Protein AF-A0A7R8C3J9-F1 (afdb_monomer_lite)

Secondary structure (DSSP, 8-state):
-HHHHHHHHS---S--SSSGGGGTT--GGGHHHHHHHHHHHIIIIIIGGGTTSSTTTHHHHHHHHHHHHHHTTT---SS--HHHHHHHHHHHHHHHHHHHHHHHHHHHTHHHHHHHHHHHHS-GGGS--

Structure (mmCIF, N/CA/C/O backbone):
data_AF-A0A7R8C3J9-F1
#
_entry.id   AF-A0A7R8C3J9-F1
#
loop_
_atom_site.group_PDB
_atom_site.id
_atom_site.type_symbol
_atom_site.label_atom_id
_atom_site.label_alt_id
_atom_site.label_comp_id
_atom_site.label_asym_id
_atom_site.label_entity_id
_atom_site.label_seq_id
_atom_site.pdbx_PDB_ins_code
_atom_site.Cartn_x
_atom_site.Cartn_y
_atom_site.Cartn_z
_atom_site.occupancy
_atom_site.B_iso_or_equiv
_atom_site.auth_seq_id
_atom_site.auth_comp_id
_atom_site.auth_asym_id
_atom_site.auth_atom_id
_atom_site.pdbx_PDB_model_num
ATOM 1 N N . MET A 1 1 ? -1.561 -12.048 -14.526 1.00 82.94 1 MET A N 1
ATOM 2 C CA . MET A 1 1 ? -2.031 -11.272 -13.351 1.00 82.94 1 MET A CA 1
ATOM 3 C C . MET A 1 1 ? -0.824 -10.569 -12.758 1.00 82.94 1 MET A C 1
ATOM 5 O O . MET A 1 1 ? 0.182 -11.243 -12.576 1.00 82.94 1 MET A O 1
ATOM 9 N N . LEU A 1 2 ? -0.920 -9.267 -12.466 1.00 90.75 2 LEU A N 1
ATOM 10 C CA . LEU A 1 2 ? 0.214 -8.435 -12.032 1.00 90.75 2 LEU A CA 1
ATOM 11 C C . LEU A 1 2 ? 0.989 -9.035 -10.845 1.00 90.75 2 LEU A C 1
ATOM 13 O O . LEU A 1 2 ? 2.199 -9.208 -10.931 1.00 90.75 2 LEU A O 1
ATOM 17 N N . ALA A 1 3 ? 0.273 -9.424 -9.786 1.00 92.00 3 ALA A N 1
ATOM 18 C CA . ALA A 1 3 ? 0.856 -10.017 -8.582 1.00 92.00 3 ALA A CA 1
ATOM 19 C C . ALA A 1 3 ? 1.702 -11.268 -8.888 1.00 92.00 3 ALA A C 1
ATOM 21 O O . ALA A 1 3 ? 2.838 -11.397 -8.435 1.00 92.00 3 ALA A O 1
ATOM 22 N N . LYS A 1 4 ? 1.186 -12.154 -9.750 1.00 91.06 4 LYS A N 1
ATOM 23 C CA . LYS A 1 4 ? 1.896 -13.366 -10.177 1.00 91.06 4 LYS A CA 1
ATOM 24 C C . LYS A 1 4 ? 3.175 -13.034 -10.949 1.00 91.06 4 LYS A C 1
ATOM 26 O O . LYS A 1 4 ? 4.209 -13.632 -10.679 1.00 91.06 4 LYS A O 1
ATOM 31 N N . GLU A 1 5 ? 3.119 -12.074 -11.867 1.00 90.50 5 GLU A N 1
ATOM 32 C CA . GLU A 1 5 ? 4.288 -11.670 -12.656 1.00 90.50 5 GLU A CA 1
ATOM 33 C C . GLU A 1 5 ? 5.395 -11.090 -11.762 1.00 90.50 5 GLU A C 1
ATOM 35 O O . GLU A 1 5 ? 6.553 -11.499 -11.833 1.00 90.50 5 GLU A O 1
ATOM 40 N N . ALA A 1 6 ? 5.024 -10.199 -10.840 1.00 90.25 6 ALA A N 1
ATOM 41 C CA . ALA A 1 6 ? 5.959 -9.617 -9.886 1.00 90.25 6 ALA A CA 1
ATOM 42 C C . ALA A 1 6 ? 6.534 -10.652 -8.908 1.00 90.25 6 ALA A C 1
ATOM 44 O O . ALA A 1 6 ? 7.705 -10.553 -8.542 1.00 90.25 6 ALA A O 1
ATOM 45 N N . SER A 1 7 ? 5.760 -11.678 -8.535 1.00 87.69 7 SER A N 1
ATOM 46 C CA . SER A 1 7 ? 6.239 -12.764 -7.668 1.00 87.69 7 SER A CA 1
ATOM 47 C C . SER A 1 7 ? 7.374 -13.580 -8.294 1.00 87.69 7 SER A C 1
ATOM 49 O O . SER A 1 7 ? 8.250 -14.043 -7.572 1.00 87.69 7 SER A O 1
ATOM 51 N N . PHE A 1 8 ? 7.406 -13.710 -9.626 1.00 87.19 8 PHE A N 1
ATOM 52 C CA . PHE A 1 8 ? 8.504 -14.380 -10.329 1.00 87.19 8 PHE A CA 1
ATOM 53 C C . PHE A 1 8 ? 9.746 -13.496 -10.470 1.00 87.19 8 PHE A C 1
ATOM 55 O O . PHE A 1 8 ? 10.859 -14.011 -10.526 1.00 87.19 8 PHE A O 1
ATOM 62 N N . ALA A 1 9 ? 9.564 -12.174 -10.530 1.00 84.06 9 ALA A N 1
ATOM 63 C CA . ALA A 1 9 ? 10.661 -11.214 -10.630 1.00 84.06 9 ALA A CA 1
ATOM 64 C C . ALA A 1 9 ? 11.311 -10.895 -9.271 1.00 84.06 9 ALA A C 1
ATOM 66 O O . ALA A 1 9 ? 12.453 -10.435 -9.220 1.00 84.06 9 ALA A O 1
ATOM 67 N N . GLY A 1 10 ? 10.580 -11.082 -8.171 1.00 74.00 10 GLY A N 1
ATOM 68 C CA . GLY A 1 10 ? 11.057 -10.812 -6.821 1.00 74.00 10 GLY A CA 1
ATOM 69 C C . GLY A 1 10 ? 11.916 -11.941 -6.264 1.00 74.00 10 GLY A C 1
ATOM 70 O O . GLY A 1 10 ? 11.620 -13.119 -6.440 1.00 74.00 10 GLY A O 1
ATOM 71 N N . ASN A 1 11 ? 12.955 -11.586 -5.507 1.00 73.12 11 ASN A N 1
ATOM 72 C CA . ASN A 1 11 ? 13.631 -12.564 -4.664 1.00 73.12 11 ASN A CA 1
ATOM 73 C C . ASN A 1 11 ? 12.705 -12.870 -3.475 1.00 73.12 11 ASN A C 1
ATOM 75 O O . ASN A 1 11 ? 12.407 -11.971 -2.682 1.00 73.12 11 ASN A O 1
ATOM 79 N N . ASN A 1 12 ? 12.193 -14.100 -3.388 1.00 63.00 12 ASN A N 1
ATOM 80 C CA . ASN A 1 12 ? 11.234 -14.485 -2.353 1.00 63.00 12 ASN A CA 1
ATOM 81 C C . ASN A 1 12 ? 11.868 -14.343 -0.966 1.00 63.00 12 ASN A C 1
ATOM 83 O O . ASN A 1 12 ? 12.713 -15.137 -0.565 1.00 63.00 12 ASN A O 1
ATOM 87 N N . THR A 1 13 ? 11.449 -13.319 -0.228 1.00 67.44 13 THR A N 1
ATOM 88 C CA . THR A 1 13 ? 11.698 -13.213 1.210 1.00 67.44 13 THR A CA 1
ATOM 89 C C . THR A 1 13 ? 10.424 -13.588 1.961 1.00 67.44 13 THR A C 1
ATOM 91 O O . THR A 1 13 ? 9.329 -13.209 1.533 1.00 67.44 13 THR A O 1
ATOM 94 N N . ASP A 1 14 ? 10.563 -14.265 3.105 1.00 78.06 14 ASP A N 1
ATOM 95 C CA . ASP A 1 14 ? 9.452 -14.690 3.987 1.00 78.06 14 ASP A CA 1
ATOM 96 C C . ASP A 1 14 ? 8.690 -13.517 4.641 1.00 78.06 14 ASP A C 1
ATOM 98 O O . ASP A 1 14 ? 7.800 -13.694 5.474 1.00 78.06 14 ASP A O 1
ATOM 102 N N . VAL A 1 15 ? 9.052 -12.281 4.297 1.00 85.06 15 VAL A N 1
ATOM 103 C CA . VAL A 1 15 ? 8.384 -11.074 4.771 1.00 85.06 15 VAL A CA 1
ATOM 104 C C . VAL A 1 15 ? 7.076 -10.899 4.005 1.00 85.06 15 VAL A C 1
ATOM 106 O O . VAL A 1 15 ? 7.096 -10.725 2.790 1.00 85.06 15 VAL A O 1
ATOM 109 N N . HIS A 1 16 ? 5.952 -10.881 4.715 1.00 89.38 16 HIS A N 1
ATOM 110 C CA . HIS A 1 16 ? 4.655 -10.476 4.170 1.00 89.38 16 HIS A CA 1
ATOM 111 C C . HIS A 1 16 ? 4.360 -9.024 4.539 1.00 89.38 16 HIS A C 1
ATOM 113 O O . HIS A 1 16 ? 4.379 -8.684 5.726 1.00 89.38 16 HIS A O 1
ATOM 119 N N . LEU A 1 17 ? 4.082 -8.180 3.541 1.00 93.00 17 LEU A N 1
ATOM 120 C CA . LEU A 1 17 ? 3.724 -6.776 3.768 1.00 93.00 17 LEU A CA 1
ATOM 121 C C . LEU A 1 17 ? 2.264 -6.669 4.215 1.00 93.00 17 LEU A C 1
ATOM 123 O O . LEU A 1 17 ? 1.954 -5.988 5.194 1.00 93.00 17 LEU A O 1
ATOM 127 N N . ILE A 1 18 ? 1.370 -7.396 3.542 1.00 94.12 18 ILE A N 1
ATOM 128 C CA . ILE A 1 18 ? -0.069 -7.390 3.814 1.00 94.12 18 ILE A CA 1
ATOM 129 C C . ILE A 1 18 ? -0.432 -8.663 4.575 1.00 94.12 18 ILE A C 1
ATOM 131 O O . ILE A 1 18 ? -0.797 -9.694 4.015 1.00 94.12 18 ILE A O 1
ATOM 135 N N . GLY A 1 19 ? -0.319 -8.589 5.901 1.00 91.56 19 GLY A N 1
ATOM 136 C CA . GLY A 1 19 ? -0.566 -9.722 6.790 1.00 91.56 19 GLY A CA 1
ATOM 137 C C . GLY A 1 19 ? -1.130 -9.315 8.146 1.00 91.56 19 GLY A C 1
ATOM 138 O O . GLY A 1 19 ? -1.41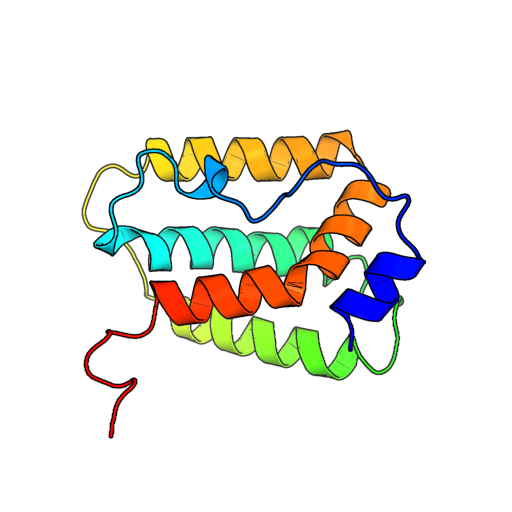8 -8.150 8.403 1.00 91.56 19 GLY A O 1
ATOM 139 N N . LYS A 1 20 ? -1.268 -10.286 9.059 1.00 91.56 20 LYS A N 1
ATOM 140 C CA . LYS A 1 20 ? -1.903 -10.084 10.379 1.00 91.56 20 LYS A CA 1
ATOM 141 C C . LYS A 1 20 ? -1.311 -8.915 11.180 1.00 91.56 20 LYS A C 1
ATOM 143 O O . LYS A 1 20 ? -2.063 -8.226 11.861 1.00 91.56 20 LYS A O 1
ATOM 148 N N . LYS A 1 21 ? 0.004 -8.682 11.074 1.00 91.94 21 LYS A N 1
ATOM 149 C CA . LYS A 1 21 ? 0.711 -7.592 11.771 1.00 91.94 21 LYS A CA 1
ATOM 150 C C . LYS A 1 21 ? 0.188 -6.207 11.386 1.00 91.94 21 LYS A C 1
ATOM 152 O O . LYS A 1 21 ? 0.043 -5.364 12.257 1.00 91.94 21 LYS A O 1
ATOM 157 N N . LEU A 1 22 ? -0.185 -6.008 10.119 1.00 96.19 22 LEU A N 1
ATOM 158 C CA . LEU A 1 22 ? -0.720 -4.737 9.622 1.00 96.19 22 LEU A CA 1
ATOM 159 C C . LEU A 1 22 ? -2.019 -4.331 10.341 1.00 96.19 22 LEU A C 1
ATOM 161 O O . LEU A 1 22 ? -2.290 -3.151 10.527 1.00 96.19 22 LEU A O 1
ATOM 165 N N . PHE A 1 23 ? -2.804 -5.310 10.796 1.00 95.25 23 PHE A N 1
ATOM 166 C CA . PHE A 1 23 ? -4.086 -5.096 11.474 1.00 95.25 23 PHE A CA 1
ATOM 167 C C . PHE A 1 23 ? -3.994 -5.187 13.002 1.00 95.25 23 PHE A C 1
ATOM 169 O O . PHE A 1 23 ? -5.026 -5.179 13.679 1.00 95.25 23 PHE A O 1
ATOM 176 N N . GLN A 1 24 ? -2.792 -5.331 13.562 1.00 95.50 24 GLN A N 1
ATOM 177 C CA . GLN A 1 24 ? -2.615 -5.507 14.999 1.00 95.50 24 GLN A CA 1
ATOM 178 C C . GLN A 1 24 ? -3.080 -4.253 15.748 1.00 95.50 24 GLN A C 1
ATOM 180 O O . GLN A 1 24 ? -2.653 -3.148 15.436 1.00 95.50 24 GLN A O 1
ATOM 185 N N . GLY A 1 25 ? -3.983 -4.424 16.717 1.00 93.12 25 GLY A N 1
ATOM 186 C CA . GLY A 1 25 ? -4.549 -3.309 17.486 1.00 93.12 25 GLY A CA 1
ATOM 187 C C . GLY A 1 25 ? -5.564 -2.440 16.730 1.00 93.12 25 GLY A C 1
ATOM 188 O O . GLY A 1 25 ? -6.085 -1.497 17.311 1.00 93.12 25 GLY A O 1
ATOM 189 N N . VAL A 1 26 ? -5.892 -2.755 15.470 1.00 93.69 26 VAL A N 1
ATOM 190 C CA . VAL A 1 26 ? -6.824 -1.955 14.658 1.00 93.69 26 VAL A CA 1
ATOM 191 C C . VAL A 1 26 ? -8.242 -2.514 14.760 1.00 93.69 26 VAL A C 1
ATOM 193 O O . VAL A 1 26 ? -8.495 -3.682 14.430 1.00 93.69 26 VAL A O 1
ATOM 196 N N . ASN A 1 27 ? -9.183 -1.669 15.192 1.00 92.19 27 ASN A N 1
ATOM 197 C CA . ASN A 1 27 ? -10.598 -2.018 15.269 1.00 92.19 27 ASN A CA 1
ATOM 198 C C . ASN A 1 27 ? -11.131 -2.377 13.875 1.00 92.19 27 ASN A C 1
ATOM 200 O O . ASN A 1 27 ? -10.775 -1.750 12.881 1.00 92.19 27 ASN A O 1
ATOM 204 N N . MET A 1 28 ? -12.027 -3.365 13.800 1.00 90.44 28 MET A N 1
ATOM 205 C CA . MET A 1 28 ? -12.697 -3.760 12.557 1.00 90.44 28 MET A CA 1
ATOM 206 C C . MET A 1 28 ? -13.300 -2.574 11.794 1.00 90.44 28 MET A C 1
ATOM 208 O O . MET A 1 28 ? -13.218 -2.561 10.570 1.00 90.44 28 MET A O 1
ATOM 212 N N . ARG A 1 29 ? -13.875 -1.592 12.504 1.00 90.44 29 ARG A N 1
ATOM 213 C CA . ARG A 1 29 ? -14.494 -0.400 11.898 1.00 90.44 29 ARG A CA 1
ATOM 214 C C . ARG A 1 29 ? -13.481 0.512 11.200 1.00 90.44 29 ARG A C 1
ATOM 216 O O . ARG A 1 29 ? -13.824 1.126 10.197 1.00 90.44 29 ARG A O 1
ATOM 223 N N . ASP A 1 30 ? -12.234 0.514 11.660 1.00 93.81 30 ASP A N 1
ATOM 224 C CA . ASP A 1 30 ? -11.179 1.396 11.147 1.00 93.81 30 ASP A CA 1
ATOM 225 C C . ASP A 1 30 ? -10.305 0.710 10.085 1.00 93.81 30 ASP A C 1
ATOM 227 O O . ASP A 1 30 ? -9.440 1.335 9.470 1.00 93.81 30 ASP A O 1
ATOM 231 N N . ARG A 1 31 ? -10.534 -0.584 9.814 1.00 94.19 31 ARG A N 1
ATOM 232 C CA . ARG A 1 31 ? -9.736 -1.343 8.838 1.00 94.19 31 ARG A CA 1
ATOM 233 C C . ARG A 1 31 ? -9.857 -0.802 7.422 1.00 94.19 31 ARG A C 1
ATOM 235 O O . ARG A 1 31 ? -8.869 -0.841 6.699 1.00 94.19 31 ARG A O 1
ATOM 242 N N . CYS A 1 32 ? -11.022 -0.292 7.013 1.00 95.44 32 CYS A N 1
ATOM 243 C CA . CYS A 1 32 ? -11.135 0.330 5.692 1.00 95.44 32 CYS A CA 1
ATOM 244 C C . CYS A 1 32 ? -10.244 1.574 5.588 1.00 95.44 32 CYS A C 1
ATOM 246 O O . CYS A 1 32 ? -9.541 1.745 4.595 1.00 95.44 32 CYS A O 1
ATOM 248 N N . TYR A 1 33 ? -10.205 2.396 6.642 1.00 96.38 33 TYR A N 1
ATOM 249 C CA . TYR A 1 33 ? -9.344 3.574 6.692 1.00 96.38 33 TYR A CA 1
ATOM 250 C C . TYR A 1 33 ? -7.857 3.198 6.676 1.00 96.38 33 TYR A C 1
ATOM 252 O O . TYR A 1 33 ? -7.092 3.778 5.911 1.00 96.38 33 TYR A O 1
ATOM 260 N N . LEU A 1 34 ? -7.446 2.166 7.421 1.00 96.69 34 LEU A N 1
ATOM 261 C CA . LEU A 1 34 ? -6.093 1.612 7.302 1.00 96.69 34 LEU A CA 1
ATOM 262 C C . LEU A 1 34 ? -5.793 1.172 5.860 1.00 96.69 34 LEU A C 1
ATOM 264 O O . LEU A 1 34 ? -4.756 1.530 5.309 1.00 96.69 34 LEU A O 1
ATOM 268 N N . MET A 1 35 ? -6.698 0.422 5.226 1.00 97.06 35 MET A N 1
ATOM 269 C CA . MET A 1 35 ? -6.476 -0.067 3.864 1.00 97.06 35 MET A CA 1
ATOM 270 C C . MET A 1 35 ? -6.460 1.051 2.818 1.00 97.06 35 MET A C 1
ATOM 272 O O . MET A 1 35 ? -5.727 0.931 1.840 1.00 97.06 35 MET A O 1
ATOM 276 N N . LYS A 1 36 ? -7.180 2.158 3.037 1.00 97.38 36 LYS A N 1
ATOM 277 C CA . LYS A 1 36 ? -7.020 3.393 2.255 1.00 97.38 36 LYS A CA 1
ATOM 278 C C . LYS A 1 36 ? -5.583 3.916 2.345 1.00 97.38 36 LYS A C 1
ATOM 280 O O . LYS A 1 36 ? -4.992 4.220 1.315 1.00 97.38 36 LYS A O 1
ATOM 285 N N . GLN A 1 37 ? -5.011 4.003 3.549 1.00 97.75 37 GLN A N 1
ATOM 286 C CA . GLN A 1 37 ? -3.630 4.477 3.733 1.00 97.75 37 GLN A CA 1
ATOM 287 C C . GLN A 1 37 ? -2.621 3.566 3.019 1.00 97.75 37 GLN A C 1
ATOM 289 O O . GLN A 1 37 ? -1.703 4.049 2.355 1.00 97.75 37 GLN A O 1
ATOM 294 N N . VAL A 1 38 ? -2.829 2.249 3.103 1.00 98.25 38 VAL A N 1
ATOM 295 C CA . VAL A 1 38 ? -2.006 1.254 2.400 1.00 98.25 38 VAL A CA 1
ATOM 296 C C . VAL A 1 38 ? -2.132 1.418 0.888 1.00 98.25 38 VAL A C 1
ATOM 298 O O . VAL A 1 38 ? -1.115 1.488 0.208 1.00 98.25 38 VAL A O 1
ATOM 301 N N . LEU A 1 39 ? -3.356 1.540 0.366 1.00 98.50 39 LEU A N 1
ATOM 302 C CA . LEU A 1 39 ? -3.624 1.735 -1.059 1.00 98.50 39 LEU A CA 1
ATOM 303 C C . LEU A 1 39 ? -2.940 2.992 -1.606 1.00 98.50 39 LEU A C 1
ATOM 305 O O . LEU A 1 39 ? -2.281 2.918 -2.640 1.00 98.50 39 LEU A O 1
ATOM 309 N N . ASN A 1 40 ? -3.064 4.122 -0.906 1.00 98.31 40 ASN A N 1
ATOM 310 C CA . ASN A 1 40 ? -2.457 5.385 -1.326 1.00 98.31 40 ASN A CA 1
ATOM 311 C C . ASN A 1 40 ? -0.934 5.275 -1.388 1.00 98.31 40 ASN A C 1
ATOM 313 O O . ASN A 1 40 ? -0.330 5.606 -2.403 1.00 98.31 40 ASN A O 1
ATOM 317 N N . PHE A 1 41 ? -0.322 4.714 -0.345 1.00 98.44 41 PHE A N 1
ATOM 318 C CA . PHE A 1 41 ? 1.115 4.462 -0.338 1.00 98.44 41 PHE A CA 1
ATOM 319 C C . PHE A 1 41 ? 1.545 3.516 -1.463 1.00 98.44 41 PHE A C 1
ATOM 321 O O . PHE A 1 41 ? 2.534 3.779 -2.140 1.00 98.44 41 PHE A O 1
ATOM 328 N N . THR A 1 42 ? 0.814 2.422 -1.693 1.00 98.38 42 THR A N 1
ATOM 329 C CA . THR A 1 42 ? 1.136 1.492 -2.779 1.00 98.38 42 THR A CA 1
ATOM 330 C C . THR A 1 42 ? 1.024 2.172 -4.144 1.00 98.38 42 THR A C 1
ATOM 332 O O . THR A 1 42 ? 1.854 1.918 -5.007 1.00 98.38 42 THR A O 1
ATOM 335 N N . LEU A 1 43 ? 0.060 3.065 -4.363 1.00 98.31 43 LEU A N 1
ATOM 336 C CA . LEU A 1 43 ? -0.015 3.835 -5.606 1.00 98.31 43 LEU A CA 1
ATOM 337 C C . LEU A 1 43 ? 1.187 4.774 -5.768 1.00 98.31 43 LEU A C 1
ATOM 339 O O . LEU A 1 43 ? 1.906 4.675 -6.761 1.00 98.31 43 LEU A O 1
ATOM 343 N N . GLU A 1 44 ? 1.419 5.637 -4.781 1.00 98.00 44 GLU A N 1
ATOM 344 C CA . GLU A 1 44 ? 2.382 6.741 -4.867 1.00 98.00 44 GLU A CA 1
ATOM 345 C C . GLU A 1 44 ? 3.841 6.278 -4.822 1.00 98.00 44 GLU A C 1
ATOM 347 O O . GLU A 1 44 ? 4.659 6.717 -5.627 1.00 98.00 44 GLU A O 1
ATOM 352 N N . GLU A 1 45 ? 4.169 5.359 -3.916 1.00 97.94 45 GLU A N 1
ATOM 353 C CA . GLU A 1 45 ? 5.557 4.985 -3.615 1.00 97.94 45 GLU A CA 1
ATOM 354 C C . GLU A 1 45 ? 5.994 3.684 -4.304 1.00 97.94 45 GLU A C 1
ATOM 356 O O . GLU A 1 45 ? 7.188 3.362 -4.347 1.00 97.94 45 GLU A O 1
ATOM 361 N N . VAL A 1 46 ? 5.042 2.918 -4.851 1.00 97.31 46 VAL A N 1
ATOM 362 C CA . VAL A 1 46 ? 5.316 1.618 -5.481 1.00 97.31 46 VAL A CA 1
ATOM 363 C C . VAL A 1 46 ? 4.870 1.579 -6.937 1.00 97.31 46 VAL A C 1
ATOM 365 O O . VAL A 1 46 ? 5.712 1.372 -7.804 1.00 97.31 46 VAL A O 1
ATOM 368 N N . LEU A 1 47 ? 3.584 1.763 -7.232 1.00 96.88 47 LEU A N 1
ATOM 369 C CA . LEU A 1 47 ? 3.049 1.508 -8.570 1.00 96.88 47 LEU A CA 1
ATOM 370 C C . LEU A 1 47 ? 3.419 2.601 -9.574 1.00 96.88 47 LEU A C 1
ATOM 372 O O . LEU A 1 47 ? 3.902 2.272 -10.656 1.00 96.88 47 LEU A O 1
ATOM 376 N N . PHE A 1 48 ? 3.257 3.886 -9.238 1.00 95.88 48 PHE A N 1
ATOM 377 C CA . PHE A 1 48 ? 3.657 4.963 -10.153 1.00 95.88 48 PHE A CA 1
ATOM 378 C C . PHE A 1 48 ? 5.166 4.945 -10.458 1.00 95.88 48 PHE A C 1
ATOM 380 O O . PHE A 1 48 ? 5.516 5.009 -11.641 1.00 95.88 48 PHE A O 1
ATOM 387 N N . PRO A 1 49 ? 6.068 4.756 -9.470 1.00 95.94 49 PRO A N 1
ATOM 388 C CA . PRO A 1 49 ? 7.506 4.650 -9.725 1.00 95.94 49 PRO A CA 1
ATOM 389 C C . PRO A 1 49 ? 7.951 3.384 -10.471 1.00 95.94 49 PRO A C 1
ATOM 391 O O . PRO A 1 49 ? 9.138 3.249 -10.749 1.00 95.94 49 PRO A O 1
ATOM 394 N N . GLN A 1 50 ? 7.052 2.427 -10.715 1.00 93.88 50 GLN A N 1
ATOM 395 C CA . GLN A 1 50 ? 7.326 1.160 -11.410 1.00 93.88 50 GLN A CA 1
ATOM 396 C C . GLN A 1 50 ? 6.417 0.991 -12.637 1.00 93.88 50 GLN A C 1
ATOM 398 O O . GLN A 1 50 ? 6.221 -0.125 -13.119 1.00 93.88 50 GLN A O 1
ATOM 403 N N . SER A 1 51 ? 5.816 2.088 -13.108 1.00 91.38 51 SER A N 1
ATOM 404 C CA . SER A 1 51 ? 4.797 2.092 -14.164 1.00 91.38 51 SER A CA 1
ATOM 405 C C . SER A 1 51 ? 5.307 1.598 -15.521 1.00 91.38 51 SER A C 1
ATOM 407 O O . SER A 1 51 ? 4.525 1.109 -16.332 1.00 91.38 51 SER A O 1
ATOM 409 N N . ASP A 1 52 ? 6.616 1.676 -15.748 1.00 91.81 52 ASP A N 1
ATOM 410 C CA . ASP A 1 52 ? 7.320 1.189 -16.932 1.00 91.81 52 ASP A CA 1
ATOM 411 C C . ASP A 1 52 ? 7.577 -0.330 -16.913 1.00 91.81 52 ASP A C 1
ATOM 413 O O . ASP A 1 52 ? 7.895 -0.920 -17.952 1.00 91.81 52 ASP A O 1
ATOM 417 N N . ARG A 1 53 ? 7.402 -0.980 -15.755 1.00 92.38 53 ARG A N 1
ATOM 418 C CA . ARG A 1 53 ? 7.576 -2.425 -15.553 1.00 92.38 53 ARG A CA 1
ATOM 419 C C . ARG A 1 53 ? 6.239 -3.159 -15.574 1.00 92.38 53 ARG A C 1
ATOM 421 O O . ARG A 1 53 ? 5.185 -2.597 -15.298 1.00 92.38 53 ARG A O 1
ATOM 428 N N . PHE A 1 54 ? 6.293 -4.463 -15.857 1.00 92.06 54 PHE A N 1
ATOM 429 C CA . PHE A 1 54 ? 5.109 -5.336 -15.909 1.00 92.06 54 PHE A CA 1
ATOM 430 C C . PHE A 1 54 ? 4.009 -4.780 -16.832 1.00 92.06 54 PHE A C 1
ATOM 432 O O . PHE A 1 54 ? 2.827 -4.726 -16.467 1.00 92.06 54 PHE A O 1
ATOM 439 N N . GLN A 1 55 ? 4.433 -4.335 -18.021 1.00 86.94 55 GLN A N 1
ATOM 440 C CA . GLN A 1 55 ? 3.584 -3.678 -19.015 1.00 86.94 55 GLN A CA 1
ATOM 441 C C . GLN A 1 55 ? 2.344 -4.516 -19.368 1.00 86.94 55 GLN A C 1
ATOM 443 O O . GLN A 1 55 ? 2.291 -5.726 -19.138 1.00 86.94 55 GLN A O 1
ATOM 448 N N . SER A 1 56 ? 1.308 -3.839 -19.867 1.00 90.50 56 SER A N 1
ATOM 449 C CA . SER A 1 56 ? -0.064 -4.340 -20.071 1.00 90.50 56 SER A CA 1
ATOM 450 C C . SER A 1 56 ? -0.849 -4.686 -18.798 1.00 90.50 56 SER A C 1
ATOM 452 O O . SER A 1 56 ? -2.047 -4.407 -18.735 1.00 90.50 56 SER A O 1
ATOM 454 N N . TYR A 1 57 ? -0.228 -5.262 -17.761 1.00 93.56 57 TYR A N 1
ATOM 455 C CA . TYR A 1 57 ? -0.906 -5.469 -16.474 1.00 93.56 57 TYR A CA 1
ATOM 456 C C . TYR A 1 57 ? -0.958 -4.181 -15.654 1.00 93.56 57 TYR A C 1
ATOM 458 O O . TYR A 1 57 ? -2.005 -3.854 -15.094 1.00 93.56 57 TYR A O 1
ATOM 466 N N . MET A 1 58 ? 0.153 -3.444 -15.603 1.00 93.81 58 MET A N 1
ATOM 467 C CA . MET A 1 58 ? 0.240 -2.187 -14.860 1.00 93.81 58 MET A CA 1
ATOM 468 C C . MET A 1 58 ? -0.745 -1.137 -15.401 1.00 93.81 58 ME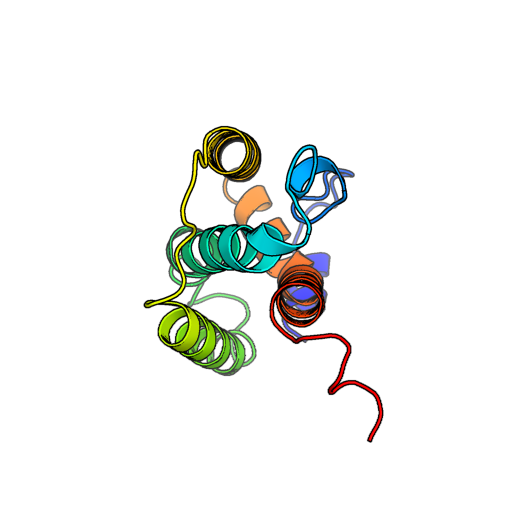T A C 1
ATOM 470 O O . MET A 1 58 ? -1.453 -0.495 -14.629 1.00 93.81 58 MET A O 1
ATOM 474 N N . GLU A 1 59 ? -0.886 -1.061 -16.728 1.00 92.50 59 GLU A N 1
ATOM 475 C CA . GLU A 1 59 ? -1.815 -0.163 -17.434 1.00 92.50 59 GLU A CA 1
ATOM 476 C C . GLU A 1 59 ? -3.288 -0.393 -17.072 1.00 92.50 59 GLU A C 1
ATOM 478 O O . GLU A 1 59 ? -4.088 0.534 -17.134 1.00 92.50 59 GLU A O 1
ATOM 483 N N . GLN A 1 60 ? -3.657 -1.612 -16.672 1.00 92.44 60 GLN A N 1
ATOM 484 C CA . GLN A 1 60 ? -5.028 -1.939 -16.269 1.00 92.44 60 GLN A CA 1
ATOM 485 C C . GLN A 1 60 ? -5.231 -1.792 -14.758 1.00 92.44 60 GLN A C 1
ATOM 487 O O . GLN A 1 60 ? -6.254 -1.280 -14.304 1.00 92.44 60 GLN A O 1
ATOM 492 N N . VAL A 1 61 ? -4.258 -2.243 -13.960 1.00 94.69 61 VAL A N 1
ATOM 493 C CA . VAL A 1 61 ? -4.388 -2.305 -12.497 1.00 94.69 61 VAL A CA 1
ATOM 494 C C . VAL A 1 61 ? -4.232 -0.930 -11.852 1.00 94.69 61 VAL A C 1
ATOM 496 O O . VAL A 1 61 ? -4.976 -0.614 -10.923 1.00 94.69 61 VAL A O 1
ATOM 499 N N . VAL A 1 62 ? -3.305 -0.098 -12.332 1.00 96.25 62 VAL A N 1
ATOM 500 C CA . VAL A 1 62 ? -3.045 1.217 -11.728 1.00 96.25 62 VAL A CA 1
ATOM 501 C C . VAL A 1 62 ? -4.262 2.139 -11.820 1.00 96.25 62 VAL A C 1
ATOM 503 O O . VAL A 1 62 ? -4.676 2.637 -10.771 1.00 96.25 62 VAL A O 1
ATOM 506 N N . PRO A 1 63 ? -4.914 2.328 -12.987 1.00 96.88 63 PRO A N 1
ATOM 507 C CA . PRO A 1 63 ? -6.120 3.154 -13.061 1.00 96.88 63 PRO A CA 1
ATOM 508 C C . PRO A 1 63 ? -7.264 2.618 -12.197 1.00 96.88 63 PRO A C 1
ATOM 510 O O . PRO A 1 63 ? -7.980 3.394 -11.565 1.00 96.88 63 PRO A O 1
ATOM 513 N N . PHE A 1 64 ? -7.418 1.293 -12.120 1.00 96.12 64 PHE A N 1
ATOM 514 C CA . PHE A 1 64 ? -8.431 0.662 -11.277 1.00 96.12 64 PHE A CA 1
ATOM 515 C C . PHE A 1 64 ? -8.218 0.974 -9.787 1.00 96.12 64 PHE A C 1
ATOM 517 O O . PHE A 1 64 ? -9.140 1.419 -9.102 1.00 96.12 64 PHE A O 1
ATOM 524 N N . LEU A 1 65 ? -6.995 0.785 -9.287 1.00 97.19 65 LEU A N 1
ATOM 525 C CA . LEU A 1 65 ? -6.644 1.073 -7.897 1.00 97.19 65 LEU A CA 1
ATOM 526 C C . LEU A 1 65 ? -6.694 2.576 -7.587 1.00 97.19 65 LEU A C 1
ATOM 528 O O . LEU A 1 65 ? -7.154 2.956 -6.511 1.00 97.19 65 LEU A O 1
ATOM 532 N N . ALA A 1 66 ? -6.295 3.433 -8.531 1.00 97.44 66 ALA A N 1
ATOM 533 C CA . ALA A 1 66 ? -6.412 4.884 -8.401 1.00 97.44 66 ALA A CA 1
ATOM 534 C C . ALA A 1 66 ? -7.878 5.331 -8.280 1.00 97.44 66 ALA A C 1
ATOM 536 O O . ALA A 1 66 ? -8.206 6.168 -7.440 1.00 97.44 66 ALA A O 1
ATOM 537 N N . ASN A 1 67 ? -8.784 4.721 -9.050 1.00 97.19 67 ASN A N 1
ATOM 538 C CA . ASN A 1 67 ? -10.216 4.979 -8.923 1.00 97.19 67 ASN A CA 1
ATOM 539 C C . ASN A 1 67 ? -10.756 4.561 -7.542 1.00 97.19 67 ASN A C 1
ATOM 541 O O . ASN A 1 67 ? -11.495 5.319 -6.915 1.00 97.19 67 ASN A O 1
ATOM 545 N N . LEU A 1 68 ? -10.336 3.401 -7.019 1.00 96.00 68 LEU A N 1
ATOM 546 C CA . LEU A 1 68 ? -10.687 2.979 -5.656 1.00 96.00 68 LEU A CA 1
ATOM 547 C C . LEU A 1 68 ? -10.147 3.944 -4.589 1.00 96.00 68 LEU A C 1
ATOM 549 O O . LEU A 1 68 ? -10.865 4.280 -3.650 1.00 96.00 68 LEU A O 1
ATOM 553 N N . SER A 1 69 ? -8.910 4.422 -4.739 1.00 97.00 69 SER A N 1
ATOM 554 C CA . SER A 1 69 ? -8.327 5.430 -3.843 1.00 97.00 69 SER A CA 1
ATOM 555 C C . SER A 1 69 ? -9.158 6.716 -3.842 1.00 97.00 69 SER A C 1
ATOM 557 O O . SER A 1 69 ? -9.503 7.231 -2.776 1.00 97.00 69 SER A O 1
ATOM 559 N N . ASN A 1 70 ? -9.581 7.175 -5.024 1.00 96.88 70 ASN A N 1
ATOM 560 C CA . ASN A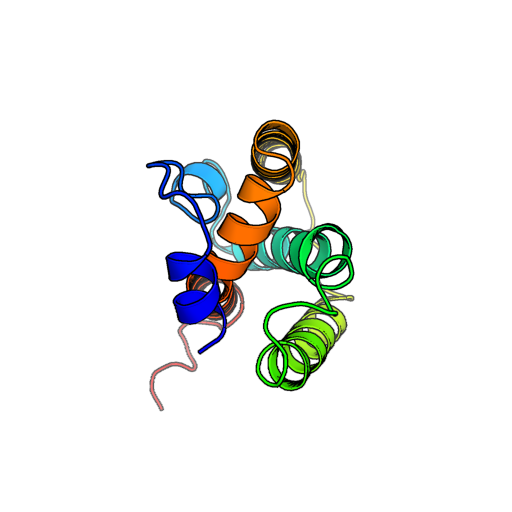 1 70 ? -10.439 8.348 -5.164 1.00 96.88 70 ASN A CA 1
ATOM 561 C C . ASN A 1 70 ? -11.808 8.159 -4.483 1.00 96.88 70 ASN A C 1
ATOM 563 O O . ASN A 1 70 ? -12.261 9.044 -3.757 1.00 96.88 70 ASN A O 1
ATOM 567 N N . MET A 1 71 ? -12.440 6.989 -4.628 1.00 95.00 71 MET A N 1
ATOM 568 C CA . MET A 1 71 ? -13.691 6.661 -3.920 1.00 95.00 71 MET A CA 1
ATOM 569 C C . MET A 1 71 ? -13.530 6.692 -2.392 1.00 95.00 71 MET A C 1
ATOM 571 O O . MET A 1 71 ? -14.454 7.067 -1.674 1.00 95.00 71 MET A O 1
ATOM 575 N N . LEU A 1 72 ? -12.347 6.336 -1.885 1.00 94.50 72 LEU A N 1
ATOM 576 C CA . LEU A 1 72 ? -12.025 6.350 -0.457 1.00 94.50 72 LEU A CA 1
ATOM 577 C C . LEU A 1 72 ? -11.505 7.711 0.039 1.00 94.50 72 LEU A C 1
ATOM 579 O O . LEU A 1 72 ? -11.225 7.860 1.232 1.00 94.50 72 LEU A O 1
ATOM 583 N N . SER A 1 73 ? -11.384 8.727 -0.819 1.00 93.00 73 SER A N 1
ATOM 584 C CA . SER A 1 73 ? -10.809 10.036 -0.465 1.00 93.00 73 SER A CA 1
ATOM 585 C C . SER A 1 73 ? -11.506 10.696 0.731 1.00 93.00 73 SER A C 1
ATOM 587 O O . SER A 1 73 ? -10.827 11.193 1.630 1.00 93.00 73 SER A O 1
ATOM 589 N N . LEU A 1 74 ? -12.834 10.581 0.823 1.00 88.44 74 LEU A N 1
ATOM 590 C CA . LEU A 1 74 ? -13.645 11.129 1.918 1.00 88.44 74 LEU A CA 1
ATOM 591 C C . LEU A 1 74 ? -13.683 10.245 3.180 1.00 88.44 74 LEU A C 1
ATOM 593 O O . LEU A 1 74 ? -14.161 10.685 4.226 1.00 88.44 74 LEU A O 1
ATOM 597 N N . CYS A 1 75 ? -13.172 9.010 3.115 1.00 88.38 75 CYS A N 1
ATOM 598 C CA . CYS A 1 75 ? -13.114 8.109 4.266 1.00 88.38 75 CYS A CA 1
ATOM 599 C C . CYS A 1 75 ? -12.113 8.628 5.312 1.00 88.38 75 CYS A C 1
ATOM 601 O O . CYS A 1 75 ? -10.920 8.786 5.031 1.00 88.38 75 CYS A O 1
ATOM 603 N N . HIS A 1 76 ? -12.609 8.870 6.521 1.00 90.75 76 HIS A N 1
ATOM 604 C CA . HIS A 1 76 ? -11.852 9.293 7.694 1.00 90.75 76 HIS A CA 1
ATOM 605 C C . HIS A 1 76 ? -12.415 8.593 8.935 1.00 90.75 76 HIS A C 1
ATOM 607 O O . HIS A 1 76 ? -13.542 8.093 8.907 1.00 90.75 76 HIS A O 1
ATOM 613 N N . ILE A 1 77 ? -11.635 8.552 10.014 1.00 91.44 77 ILE A N 1
ATOM 614 C CA . ILE A 1 77 ? -12.082 8.023 11.306 1.00 91.44 77 ILE A CA 1
ATOM 615 C C . ILE A 1 77 ? -12.283 9.161 12.304 1.00 91.44 77 ILE A C 1
ATOM 617 O O . ILE A 1 77 ? -11.632 10.202 12.225 1.00 91.44 77 ILE A O 1
ATOM 621 N N . SER A 1 78 ? -13.199 8.961 13.246 1.00 80.44 78 SER A N 1
ATOM 622 C CA . SER A 1 78 ? -13.493 9.901 14.330 1.00 80.44 78 SER A CA 1
ATOM 623 C C . SER A 1 78 ? -12.802 9.419 15.610 1.00 80.44 78 SER A C 1
ATOM 625 O O . SER A 1 78 ? -13.452 8.881 16.501 1.00 80.44 78 SER A O 1
ATOM 627 N N . GLY A 1 79 ? -11.474 9.514 15.681 1.00 83.25 79 GLY A N 1
ATOM 628 C CA . GLY A 1 79 ? -10.712 9.020 16.830 1.00 83.25 79 GLY A CA 1
ATOM 629 C C . GLY A 1 79 ? -9.201 9.063 16.632 1.00 83.25 79 GLY A C 1
ATOM 630 O O . GLY A 1 79 ? -8.722 9.500 15.589 1.00 83.25 79 GLY A O 1
ATOM 631 N N . ASP A 1 80 ? -8.475 8.608 17.653 1.00 86.88 80 ASP A N 1
ATOM 632 C CA . ASP A 1 80 ? -7.021 8.447 17.609 1.00 86.88 80 ASP A CA 1
ATOM 633 C C . ASP A 1 80 ? -6.625 7.367 16.589 1.00 86.88 80 ASP A C 1
ATOM 635 O O . ASP A 1 80 ? -7.109 6.233 16.641 1.00 86.88 80 ASP A O 1
ATOM 639 N N . ASP A 1 81 ? -5.742 7.727 15.659 1.00 91.50 81 ASP A N 1
ATOM 640 C CA . ASP A 1 81 ? -5.226 6.849 14.615 1.00 91.50 81 ASP A CA 1
ATOM 641 C C . ASP A 1 81 ? -3.786 6.379 14.887 1.00 91.50 81 ASP A C 1
ATOM 643 O O . ASP A 1 81 ? -3.171 5.766 14.011 1.00 91.50 81 ASP A O 1
ATOM 647 N N . GLN A 1 82 ? -3.250 6.575 16.101 1.00 93.38 82 GLN A N 1
ATOM 648 C CA . GLN A 1 82 ? -1.863 6.252 16.451 1.00 93.38 82 GLN A CA 1
ATOM 649 C C . GLN A 1 82 ? -1.465 4.812 16.091 1.00 93.38 82 GLN A C 1
ATOM 651 O O . GLN A 1 82 ? -0.407 4.597 15.496 1.00 93.38 82 GLN A O 1
ATOM 656 N N . HIS A 1 83 ? -2.304 3.815 16.391 1.00 92.88 83 HIS A N 1
ATOM 657 C CA . HIS A 1 83 ? -2.028 2.417 16.028 1.00 92.88 83 HIS A CA 1
ATOM 658 C C . HIS A 1 83 ? -2.001 2.193 14.508 1.00 92.88 83 HIS A C 1
ATOM 660 O O . HIS A 1 83 ? -1.191 1.416 14.005 1.00 92.88 83 HIS A O 1
ATOM 666 N N . ILE A 1 84 ? -2.852 2.899 13.761 1.00 94.94 84 ILE A N 1
ATOM 667 C CA . ILE A 1 84 ? -2.887 2.837 12.296 1.00 94.94 84 ILE A CA 1
ATOM 668 C C . ILE A 1 84 ? -1.623 3.472 11.722 1.00 94.94 84 ILE A C 1
ATOM 670 O O . ILE A 1 84 ? -0.977 2.860 10.872 1.00 94.94 84 ILE A O 1
ATOM 674 N N . GLN A 1 85 ? -1.221 4.640 12.227 1.00 95.69 85 GLN A N 1
ATOM 675 C CA . GLN A 1 85 ? 0.010 5.311 11.811 1.00 95.69 85 GLN A CA 1
ATOM 676 C C . GLN A 1 85 ? 1.248 4.465 12.126 1.00 95.69 85 GLN A C 1
ATOM 678 O O . GLN A 1 85 ? 2.122 4.323 11.275 1.00 95.69 85 GLN A O 1
ATOM 683 N N . GLN A 1 86 ? 1.304 3.831 13.302 1.00 96.75 86 GLN A N 1
ATOM 684 C CA . GLN A 1 86 ? 2.389 2.916 13.674 1.00 96.75 86 GLN A CA 1
ATOM 685 C C . GLN A 1 86 ? 2.478 1.714 12.728 1.00 96.75 86 GLN A C 1
ATOM 687 O O . GLN A 1 86 ? 3.556 1.418 12.209 1.00 96.75 86 GLN A O 1
ATOM 692 N N . ASN A 1 87 ? 1.357 1.039 12.463 1.00 96.62 87 ASN A N 1
ATOM 693 C CA . ASN A 1 87 ? 1.334 -0.115 11.563 1.00 96.62 87 ASN A CA 1
ATOM 694 C C . ASN A 1 87 ? 1.692 0.291 10.127 1.00 96.62 87 ASN A C 1
ATOM 696 O O . ASN A 1 87 ? 2.441 -0.412 9.445 1.00 96.62 87 ASN A O 1
ATOM 700 N N . MET A 1 88 ? 1.205 1.452 9.685 1.00 97.44 88 MET A N 1
ATOM 701 C CA . MET A 1 88 ? 1.534 2.005 8.379 1.00 97.44 88 MET A CA 1
ATOM 702 C C . MET A 1 88 ? 3.024 2.342 8.274 1.00 97.44 88 MET A C 1
ATOM 704 O O . MET A 1 88 ? 3.654 2.035 7.263 1.00 97.44 88 MET A O 1
ATOM 708 N N . GLN A 1 89 ? 3.613 2.920 9.321 1.00 97.75 89 GLN A N 1
ATOM 709 C CA . GLN A 1 89 ? 5.035 3.238 9.353 1.00 97.75 89 GLN A CA 1
ATOM 710 C C . GLN A 1 89 ? 5.895 1.974 9.263 1.00 97.75 89 GLN A C 1
ATOM 712 O O . GLN A 1 89 ? 6.832 1.940 8.473 1.00 97.75 89 GLN A O 1
ATOM 717 N N . GLN A 1 90 ? 5.536 0.899 9.968 1.00 96.69 90 GLN A N 1
ATOM 718 C CA . GLN A 1 90 ? 6.250 -0.380 9.868 1.00 96.69 90 GLN A CA 1
ATOM 719 C C . GLN A 1 90 ? 6.219 -0.963 8.448 1.00 96.69 90 GLN A C 1
ATOM 721 O O . GLN A 1 90 ? 7.228 -1.494 7.972 1.00 96.69 90 GLN A O 1
ATOM 726 N N . LEU A 1 91 ? 5.080 -0.854 7.756 1.00 97.56 91 LEU A N 1
ATOM 727 C CA . LEU A 1 91 ? 4.962 -1.266 6.357 1.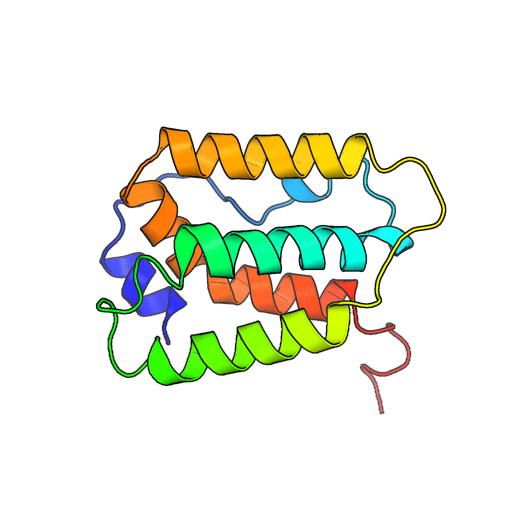00 97.56 91 LEU A CA 1
ATOM 728 C C . LEU A 1 91 ? 5.878 -0.418 5.462 1.00 97.56 91 LEU A C 1
ATOM 730 O O . LEU A 1 91 ? 6.668 -0.979 4.698 1.00 97.56 91 LEU A O 1
ATOM 734 N N . LYS A 1 92 ? 5.830 0.914 5.601 1.00 98.00 92 LYS A N 1
ATOM 735 C CA . LYS A 1 92 ? 6.684 1.855 4.853 1.00 98.00 92 LYS A CA 1
ATOM 736 C C . LYS A 1 92 ? 8.170 1.575 5.080 1.00 98.00 92 LYS A C 1
ATOM 738 O O . LYS A 1 92 ? 8.929 1.461 4.118 1.00 98.00 92 LYS A O 1
ATOM 743 N N . ASP A 1 93 ? 8.575 1.401 6.334 1.00 97.31 93 ASP A N 1
ATOM 744 C CA . ASP A 1 93 ? 9.957 1.116 6.719 1.00 97.31 93 ASP A CA 1
ATOM 745 C C . ASP A 1 93 ? 10.435 -0.217 6.145 1.00 97.31 93 ASP A C 1
ATOM 747 O O . ASP A 1 93 ? 11.573 -0.323 5.690 1.00 97.31 93 ASP A O 1
ATOM 751 N N . THR A 1 94 ? 9.562 -1.226 6.108 1.00 95.62 94 THR A N 1
ATOM 752 C CA . THR A 1 94 ? 9.881 -2.530 5.518 1.00 95.62 94 THR A CA 1
ATOM 753 C C . THR A 1 94 ? 10.109 -2.414 4.013 1.00 95.62 94 THR A C 1
ATOM 755 O O . THR A 1 94 ? 11.126 -2.901 3.516 1.00 95.62 94 THR A O 1
ATOM 758 N N . VAL A 1 95 ? 9.218 -1.730 3.287 1.00 95.69 95 VAL A N 1
ATOM 759 C CA . VAL A 1 95 ? 9.384 -1.492 1.843 1.00 95.69 95 VAL A CA 1
ATOM 760 C C . VAL A 1 95 ? 10.666 -0.706 1.576 1.00 95.69 95 VAL A C 1
ATOM 762 O O . VAL A 1 95 ? 11.466 -1.111 0.734 1.00 95.69 95 VAL A O 1
ATOM 765 N N . LYS A 1 96 ? 10.924 0.355 2.348 1.00 96.12 96 LYS A N 1
ATOM 766 C CA . LYS A 1 96 ? 12.133 1.176 2.222 1.00 96.12 96 LYS A CA 1
ATOM 767 C C . LYS A 1 96 ? 13.409 0.384 2.508 1.00 96.12 96 LYS A C 1
ATOM 769 O O . LYS A 1 96 ? 14.367 0.485 1.748 1.00 96.12 96 LYS A O 1
ATOM 774 N N . LYS A 1 97 ? 13.422 -0.429 3.568 1.00 95.06 97 LYS A N 1
ATOM 775 C CA . LYS A 1 97 ? 14.564 -1.277 3.946 1.00 95.06 97 LYS A CA 1
ATOM 776 C C . LYS A 1 97 ? 14.897 -2.304 2.864 1.00 95.06 97 LYS A C 1
ATOM 778 O O . LYS A 1 97 ? 16.067 -2.610 2.659 1.00 95.06 97 LYS A O 1
ATOM 783 N N . LEU A 1 98 ? 13.880 -2.839 2.192 1.00 92.19 98 LEU A N 1
ATOM 784 C CA . LEU A 1 98 ? 14.048 -3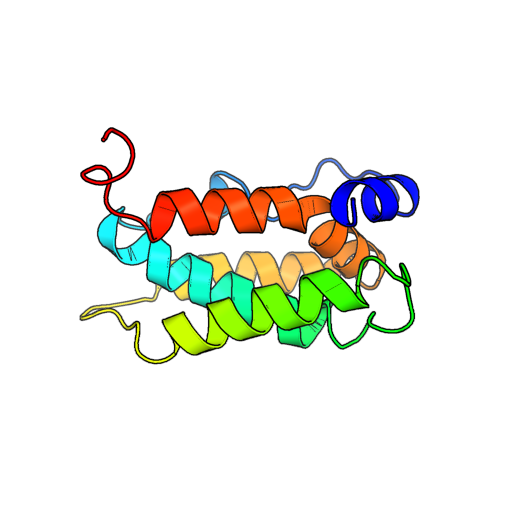.793 1.095 1.00 92.19 98 LEU A CA 1
ATOM 785 C C . LEU A 1 98 ? 14.366 -3.116 -0.252 1.00 92.19 98 LEU A C 1
ATOM 787 O O . LEU A 1 98 ? 14.701 -3.814 -1.209 1.00 92.19 98 LEU A O 1
ATOM 791 N N . GLY A 1 99 ? 14.262 -1.787 -0.342 1.00 93.81 99 GLY A N 1
ATOM 792 C CA . GLY A 1 99 ? 14.539 -1.018 -1.552 1.00 93.81 99 GLY A CA 1
ATOM 793 C C . GLY A 1 99 ? 13.690 -1.478 -2.737 1.00 93.81 99 GLY A C 1
ATOM 794 O O . GLY A 1 99 ? 12.474 -1.645 -2.626 1.00 93.81 99 GLY A O 1
ATOM 795 N N . GLU A 1 100 ? 14.339 -1.727 -3.873 1.00 92.62 100 GLU A N 1
ATOM 796 C CA . GLU A 1 100 ? 13.662 -2.168 -5.098 1.00 92.62 100 GLU A CA 1
ATOM 797 C C . GLU A 1 100 ? 12.939 -3.511 -4.923 1.00 92.62 100 GLU A C 1
ATOM 799 O O . GLU A 1 100 ? 11.798 -3.674 -5.357 1.00 92.62 100 GLU A O 1
ATOM 804 N N . SER A 1 101 ? 13.540 -4.453 -4.191 1.00 92.12 101 SER A N 1
ATOM 805 C CA . SER A 1 101 ? 12.891 -5.725 -3.850 1.00 92.12 101 SER A CA 1
ATOM 806 C C . SER A 1 101 ? 11.639 -5.519 -2.993 1.00 92.12 101 SER A C 1
ATOM 808 O O . SER A 1 101 ? 10.695 -6.303 -3.081 1.00 92.12 101 SER A O 1
ATOM 810 N N . GLY A 1 102 ? 11.602 -4.454 -2.186 1.00 94.12 102 GLY A N 1
ATOM 811 C CA . GLY A 1 102 ? 10.428 -4.055 -1.410 1.00 94.12 102 GLY A CA 1
ATOM 812 C C . GLY A 1 102 ? 9.274 -3.603 -2.297 1.00 94.12 102 GLY A C 1
ATOM 813 O O . GLY A 1 102 ? 8.138 -4.023 -2.080 1.00 94.12 102 GLY A O 1
ATOM 814 N N . LYS A 1 103 ? 9.568 -2.808 -3.332 1.00 95.56 103 LYS A N 1
ATOM 815 C CA . LYS A 1 103 ? 8.574 -2.383 -4.328 1.00 95.56 103 LYS A CA 1
ATOM 816 C C . LYS A 1 103 ? 8.035 -3.571 -5.114 1.00 95.56 103 LYS A C 1
ATOM 818 O O . LYS A 1 103 ? 6.824 -3.740 -5.209 1.00 95.56 103 LYS A O 1
ATOM 823 N N . ILE A 1 104 ? 8.915 -4.450 -5.594 1.00 94.69 104 ILE A N 1
ATOM 824 C CA . ILE A 1 104 ? 8.498 -5.657 -6.321 1.00 94.69 104 ILE A CA 1
ATOM 825 C C . ILE A 1 104 ? 7.643 -6.572 -5.451 1.00 94.69 104 ILE A C 1
ATOM 827 O O . ILE A 1 104 ? 6.618 -7.068 -5.913 1.00 94.69 104 ILE A O 1
ATOM 831 N N . LYS A 1 105 ? 7.995 -6.733 -4.172 1.00 94.62 105 LYS A N 1
ATOM 832 C CA . LYS A 1 105 ? 7.166 -7.473 -3.220 1.00 94.62 105 LYS A CA 1
ATOM 833 C C . LYS A 1 105 ? 5.792 -6.829 -3.021 1.00 94.62 105 LYS A C 1
ATOM 835 O O . LYS A 1 105 ? 4.797 -7.543 -3.013 1.00 94.62 105 LYS A O 1
ATOM 840 N N . ALA A 1 106 ? 5.714 -5.507 -2.893 1.00 96.19 106 ALA A N 1
ATOM 841 C CA . ALA A 1 106 ? 4.431 -4.817 -2.781 1.00 96.19 106 ALA A CA 1
ATOM 842 C C . ALA A 1 106 ? 3.554 -5.026 -4.028 1.00 96.19 106 ALA A C 1
ATOM 844 O O . ALA A 1 106 ? 2.359 -5.263 -3.882 1.00 96.19 106 ALA A O 1
ATOM 845 N N . ILE A 1 107 ? 4.140 -5.038 -5.233 1.00 96.44 107 ILE A N 1
ATOM 846 C CA . ILE A 1 107 ? 3.428 -5.382 -6.478 1.00 96.44 107 ILE A CA 1
ATOM 847 C C . ILE A 1 107 ? 2.968 -6.849 -6.458 1.00 96.44 107 ILE A C 1
ATOM 849 O O . ILE A 1 107 ? 1.837 -7.152 -6.844 1.00 96.44 107 ILE A O 1
ATOM 853 N N . ALA A 1 108 ? 3.818 -7.756 -5.970 1.00 94.94 108 ALA A N 1
ATOM 854 C CA . ALA A 1 108 ? 3.520 -9.182 -5.853 1.00 94.94 108 ALA A CA 1
ATOM 855 C C . ALA A 1 108 ? 2.389 -9.501 -4.858 1.00 94.94 108 ALA A C 1
ATOM 857 O O . ALA A 1 108 ? 1.805 -10.573 -4.948 1.00 94.94 108 ALA A O 1
ATOM 858 N N . GLU A 1 109 ? 2.063 -8.580 -3.946 1.00 95.94 109 GLU A N 1
ATOM 859 C CA . GLU A 1 109 ? 0.981 -8.714 -2.959 1.00 95.94 109 GLU A CA 1
ATOM 860 C C . GLU A 1 109 ? -0.241 -7.822 -3.283 1.00 95.94 109 GLU A C 1
ATOM 862 O O . GLU A 1 109 ? -1.116 -7.621 -2.439 1.00 95.94 109 GLU A O 1
ATOM 867 N N . VAL A 1 110 ? -0.349 -7.274 -4.504 1.00 96.62 110 VAL A N 1
ATOM 868 C CA . VAL A 1 110 ? -1.498 -6.433 -4.913 1.00 96.62 110 VAL A CA 1
ATOM 869 C C . VAL A 1 110 ? -2.832 -7.196 -4.887 1.00 96.62 110 VAL A C 1
ATOM 871 O O . VAL A 1 110 ? -3.890 -6.603 -4.666 1.00 96.62 110 VAL A O 1
ATOM 874 N N . ASP A 1 111 ? -2.817 -8.513 -5.064 1.00 94.94 111 ASP A N 1
ATOM 875 C CA . ASP A 1 111 ? -3.998 -9.362 -4.887 1.00 94.94 111 ASP A CA 1
ATOM 876 C C . ASP A 1 111 ? -4.444 -9.431 -3.414 1.00 94.94 111 ASP A C 1
ATOM 878 O O . ASP A 1 111 ? -5.638 -9.312 -3.121 1.00 94.94 111 ASP A O 1
ATOM 882 N N . LEU A 1 112 ? -3.496 -9.529 -2.477 1.00 96.38 112 LEU A N 1
ATOM 883 C CA . LEU A 1 112 ? -3.759 -9.445 -1.040 1.00 96.38 112 LEU A CA 1
ATOM 884 C C . LEU A 1 112 ? -4.274 -8.058 -0.650 1.00 96.38 112 LEU A C 1
ATOM 886 O O . LEU A 1 112 ? -5.232 -7.971 0.121 1.00 96.38 112 LEU A O 1
ATOM 890 N N . LEU A 1 113 ? -3.701 -6.987 -1.214 1.00 97.31 113 LEU A N 1
ATOM 891 C CA . LEU A 1 113 ? -4.196 -5.614 -1.051 1.00 97.31 113 LEU A CA 1
ATOM 892 C C . LEU A 1 113 ? -5.665 -5.520 -1.457 1.00 97.31 113 LEU A C 1
ATOM 894 O O . LEU A 1 113 ? -6.499 -5.055 -0.679 1.00 97.31 113 LEU A O 1
ATOM 898 N N . PHE A 1 114 ? -5.989 -6.007 -2.654 1.00 96.19 114 PHE A N 1
ATOM 899 C CA . PHE A 1 114 ? -7.345 -5.978 -3.181 1.00 96.19 114 PHE A CA 1
ATOM 900 C C . PHE A 1 114 ? -8.326 -6.761 -2.298 1.00 96.19 114 PHE A C 1
ATOM 902 O O . PHE A 1 114 ? -9.395 -6.257 -1.945 1.00 96.19 114 PHE A O 1
ATOM 909 N N . MET A 1 115 ? -7.958 -7.972 -1.876 1.00 95.69 115 MET A N 1
ATOM 910 C CA . MET A 1 115 ? -8.805 -8.789 -1.004 1.00 95.69 115 MET A CA 1
ATOM 911 C C . MET A 1 115 ? -8.985 -8.161 0.382 1.00 95.69 115 MET A C 1
ATOM 913 O O . MET A 1 115 ? -10.087 -8.188 0.934 1.00 95.69 115 MET A O 1
ATOM 917 N N . ALA A 1 116 ? -7.933 -7.561 0.939 1.00 96.06 116 ALA A N 1
ATOM 918 C CA . ALA A 1 116 ? -7.989 -6.866 2.218 1.00 96.06 116 ALA A CA 1
ATOM 919 C C . ALA A 1 116 ? -8.856 -5.600 2.154 1.00 96.06 116 ALA A C 1
ATOM 921 O O . ALA A 1 116 ? -9.657 -5.383 3.065 1.00 96.06 116 ALA A O 1
ATOM 922 N N . LEU A 1 117 ? -8.765 -4.817 1.072 1.00 95.94 117 LEU A N 1
ATOM 923 C CA . LEU A 1 117 ? -9.660 -3.688 0.792 1.00 95.94 117 LEU A CA 1
ATOM 924 C C . LEU A 1 117 ? -11.114 -4.155 0.739 1.00 95.94 117 LEU A C 1
ATOM 926 O O . LEU A 1 117 ? -11.944 -3.650 1.492 1.00 95.94 117 LEU A O 1
ATOM 930 N N . LYS A 1 118 ? -11.409 -5.180 -0.073 1.00 94.94 118 LYS A N 1
ATOM 931 C CA . LYS A 1 118 ? -12.761 -5.739 -0.209 1.00 94.94 118 LYS A CA 1
ATOM 932 C C . LYS A 1 118 ? -13.344 -6.147 1.146 1.00 94.94 118 LYS A C 1
ATOM 934 O O . LYS A 1 118 ? -14.456 -5.762 1.487 1.00 94.94 118 LYS A O 1
ATOM 939 N N . ASN A 1 119 ? -12.571 -6.887 1.940 1.00 93.50 119 ASN A N 1
ATOM 940 C CA . ASN A 1 119 ? -13.015 -7.409 3.234 1.00 93.50 119 ASN A CA 1
ATOM 941 C C . ASN A 1 119 ? -13.135 -6.336 4.326 1.00 93.50 119 ASN A C 1
ATOM 943 O O . ASN A 1 119 ? -13.823 -6.561 5.322 1.00 93.50 119 ASN A O 1
ATOM 947 N N . SER A 1 120 ? -12.429 -5.214 4.177 1.00 94.00 120 SER A N 1
ATOM 948 C CA . SER A 1 120 ? -12.407 -4.141 5.174 1.00 94.00 120 SER A CA 1
ATOM 949 C C . SER A 1 120 ? -13.408 -3.032 4.865 1.00 94.00 120 SER A C 1
ATOM 951 O O . SER A 1 120 ? -13.902 -2.407 5.797 1.00 94.00 120 SER A O 1
ATOM 953 N N . CYS A 1 121 ? -13.698 -2.786 3.585 1.00 93.19 121 CYS A N 1
ATOM 954 C CA . CYS A 1 121 ? -14.503 -1.653 3.128 1.00 93.19 121 CYS A CA 1
ATOM 955 C C . CYS A 1 121 ? -15.932 -2.013 2.713 1.00 93.19 121 CYS A C 1
ATOM 957 O O . CYS A 1 121 ? -16.775 -1.122 2.674 1.00 93.19 121 CYS A O 1
ATOM 959 N N . ILE A 1 122 ? -16.229 -3.285 2.424 1.00 89.25 122 ILE A N 1
ATOM 960 C CA . ILE A 1 122 ? -17.590 -3.715 2.084 1.00 89.25 122 ILE A CA 1
ATOM 961 C C . ILE A 1 122 ? -18.273 -4.284 3.338 1.00 89.25 122 ILE A C 1
ATOM 963 O O . ILE A 1 122 ? -17.741 -5.217 3.954 1.00 89.25 122 ILE A O 1
ATOM 967 N N . PRO A 1 123 ? -19.450 -3.767 3.740 1.00 71.06 123 PRO A N 1
ATOM 968 C CA . PRO A 1 123 ? -20.226 -4.336 4.833 1.00 71.06 123 PRO A CA 1
ATOM 969 C C . PRO A 1 123 ? -20.599 -5.794 4.544 1.00 71.06 123 PRO A C 1
ATOM 971 O O . PRO A 1 123 ? -21.026 -6.146 3.446 1.00 71.06 123 PRO A O 1
ATOM 974 N N . LYS A 1 124 ? -20.528 -6.660 5.560 1.00 63.44 124 LYS A N 1
ATOM 975 C CA . LYS A 1 124 ? -20.890 -8.084 5.421 1.00 63.44 124 LYS A CA 1
ATOM 976 C C . LYS A 1 124 ? -22.358 -8.330 5.020 1.00 63.44 124 LYS A C 1
ATOM 978 O O . LYS A 1 124 ? -22.694 -9.464 4.703 1.00 63.44 124 LYS A O 1
ATOM 983 N N . SER A 1 125 ? -23.220 -7.309 5.019 1.00 55.28 125 SER A N 1
ATOM 984 C CA . SER A 1 125 ? -24.631 -7.415 4.620 1.00 55.28 125 SER A CA 1
ATOM 985 C C . SER A 1 125 ? -24.864 -7.507 3.107 1.00 55.28 125 SER A C 1
ATOM 987 O O . SER A 1 125 ? -25.979 -7.819 2.707 1.00 55.28 125 SER A O 1
ATOM 989 N N . GLU A 1 126 ? -23.849 -7.265 2.270 1.00 51.97 126 GLU A N 1
ATOM 990 C CA . GLU A 1 126 ? -23.985 -7.264 0.799 1.00 51.97 126 GLU A CA 1
ATOM 991 C C . GLU A 1 126 ? -23.242 -8.418 0.103 1.00 51.97 126 GLU A C 1
ATOM 993 O O . GLU A 1 126 ? -23.307 -8.558 -1.111 1.00 51.97 126 GLU A O 1
ATOM 998 N N . ALA A 1 127 ? -22.576 -9.301 0.855 1.00 51.06 127 ALA A N 1
ATOM 999 C CA . ALA A 1 127 ? -21.855 -10.458 0.304 1.00 51.06 127 ALA A CA 1
ATOM 1000 C C . ALA A 1 127 ? -22.735 -11.717 0.114 1.00 51.06 127 ALA A C 1
ATOM 1002 O O . ALA A 1 127 ? -22.207 -12.819 -0.031 1.00 51.06 127 ALA A O 1
ATOM 1003 N N . GLY A 1 128 ? -24.063 -11.571 0.154 1.00 49.16 128 GLY A N 1
ATOM 1004 C CA . GLY A 1 128 ? -25.015 -12.686 0.158 1.00 49.16 128 GLY A CA 1
ATOM 1005 C C . GLY A 1 128 ? -26.431 -12.302 -0.271 1.00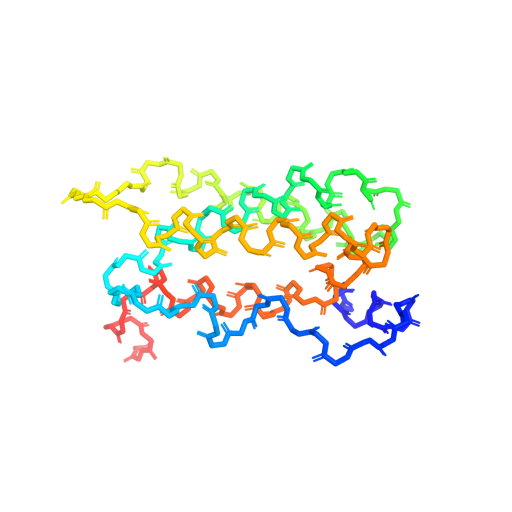 49.16 128 GLY A C 1
ATOM 1006 O O . GLY A 1 128 ? -27.388 -12.628 0.431 1.00 49.16 128 GLY A O 1
ATOM 1007 N N . LYS A 1 129 ? -26.561 -11.607 -1.403 1.00 37.69 129 LYS A N 1
ATOM 1008 C CA . LYS A 1 129 ? -27.778 -11.610 -2.222 1.00 37.69 129 LYS A CA 1
ATOM 1009 C C . LYS A 1 129 ? -27.412 -11.919 -3.662 1.00 37.69 129 LYS A C 1
ATOM 1011 O O . LYS A 1 129 ? -26.386 -11.370 -4.115 1.00 37.69 129 LYS A O 1
#

Sequence (129 aa):
MLAKEASFAGNNTDVHLIGKKLFQGVNMRDRCYLMKQVLNFTLEEVLFPQSDRFQSYMEQVVPFLANLSNMLSLCHISGDDQHIQQNMQQLKDTVKKLGESGKIKAIAEVDLLFMALKNSCIPKSEAGK

Radius of gyration: 14.54 Å; chains: 1; bounding box: 42×26×38 Å

Organism: Cavia porcellus (NCBI:txid10141)

InterPro domains:
  IPR009079 Four-helical cytokine-like, core [G3DSA:1.20.1250.10] (1-122)
  IPR009079 Four-helical cytokine-like, core [SSF47266] (2-121)
  IPR020453 Interleukin-22 [PF14565] (1-121)
  IPR020453 Interleukin-22 [PR01936] (2-19)
  IPR020453 Interleukin-22 [PR01936] (23-45)
  IPR020453 Interleukin-22 [PR01936] (49-67)
  IPR020453 Interleukin-22 [PR01936] (75-89)
  IPR020453 Interleukin-22 [PR01936] (93-122)
  IPR020453 Interleukin-22 [PTHR48488] (1-123)

pLDDT: mean 90.86, std 10.7, range [37.69, 98.5]

Foldseek 3Di:
DQLVVLVVVADDDPDDLLDPLLCVPPDLLCLLVLLLLVLVCLLPVALVVCVVPPPPVSVPVNVVSVVVNVVCVPPDDDDDCVSSVVSSVVSVVQLVVCDPSSSSSSSNCVVSSVVSNCSRPDPPVPPPD